Protein AF-A0A3P1XNS1-F1 (afdb_monomer)

Organism: Tannerella forsythia (NCBI:txid28112)

Radius of gyration: 32.42 Å; Cα contacts (8 Å, |Δi|>4): 72; chains: 1; bounding box: 64×62×78 Å

Solvent-accessible surface area (backbone atoms only — not comparable to full-atom values): 9455 Å² total; per-residue (Å²): 139,79,86,82,78,81,78,81,78,83,78,77,80,87,80,70,52,72,67,57,50,52,52,50,49,54,51,50,54,49,46,45,73,73,32,69,70,54,37,55,56,37,36,78,76,69,44,37,73,68,52,50,50,54,52,48,55,52,50,53,50,50,52,50,54,52,54,50,49,53,50,50,52,52,50,52,52,51,53,49,51,53,49,53,52,53,52,50,51,28,52,50,47,43,55,53,51,52,52,51,49,51,62,75,36,64,89,36,66,66,59,39,53,72,39,60,67,60,81,77,82,60,91,52,67,69,66,35,50,54,45,46,52,49,30,53,50,46,38,73,75,30,63,86,60,32,60,68,36,42,81,72,66,50,38,75,68,55,51,63,71,37,106

Foldseek 3Di:
DDDDDDDDDDDDPPDQDLVRVLVVLVVVLVCCVPPVVNVVVVVVVVCHPVNSVVSVVVSVVSVVVVVVVVVVVVVCVVVVVVVVVLLCLLLVLLVLLLVLLCVLCVVPVVVCVQLVSPDDQDPDSVVNVVSSVSNVVSLVVDVVSVVSSVVVVPHPVSNVVSD

pLDDT: mean 87.39, std 11.05, range [40.28, 96.06]

Structure (mmCIF, N/CA/C/O backbone):
data_AF-A0A3P1XNS1-F1
#
_entry.id   AF-A0A3P1XNS1-F1
#
loop_
_atom_site.group_PDB
_atom_site.id
_atom_site.type_symbol
_atom_site.label_atom_id
_atom_site.label_alt_id
_atom_site.label_comp_id
_atom_site.label_asym_id
_atom_site.label_entity_id
_atom_site.label_seq_id
_atom_site.pdbx_PDB_ins_code
_atom_site.Cartn_x
_atom_site.Cartn_y
_atom_site.Cartn_z
_atom_site.occupancy
_atom_site.B_iso_or_equiv
_atom_site.auth_seq_id
_atom_site.auth_comp_id
_atom_site.auth_asym_id
_atom_site.auth_atom_id
_atom_site.pdbx_PDB_model_num
ATOM 1 N N . MET A 1 1 ? -39.292 -50.727 13.136 1.00 40.28 1 MET A N 1
ATOM 2 C CA . MET A 1 1 ? -39.253 -49.264 12.928 1.00 40.28 1 MET A CA 1
ATOM 3 C C . MET A 1 1 ? -38.892 -48.614 14.252 1.00 40.28 1 MET A C 1
ATOM 5 O O . MET A 1 1 ? -39.748 -48.473 15.111 1.00 40.28 1 MET A O 1
ATOM 9 N N . THR A 1 2 ? -37.612 -48.332 14.463 1.00 43.69 2 THR A N 1
ATOM 10 C CA . THR A 1 2 ? -37.118 -47.543 15.601 1.00 43.69 2 THR A CA 1
ATOM 11 C C . THR A 1 2 ? -37.191 -46.060 15.234 1.00 43.69 2 THR A C 1
ATOM 13 O O . THR A 1 2 ? -36.776 -45.720 14.126 1.00 43.69 2 THR A O 1
ATOM 16 N N . PRO A 1 3 ? -37.725 -45.180 16.099 1.00 52.41 3 PRO A N 1
ATOM 17 C CA . PRO A 1 3 ? -37.805 -43.760 15.796 1.00 52.41 3 PRO A CA 1
ATOM 18 C C . PRO A 1 3 ? -36.403 -43.145 15.819 1.00 52.41 3 PRO A C 1
ATOM 20 O O . PRO A 1 3 ? -35.665 -43.256 16.798 1.00 52.41 3 PRO A O 1
ATOM 23 N N . GLU A 1 4 ? -36.037 -42.524 14.705 1.00 48.50 4 GLU A N 1
ATOM 24 C CA . GLU A 1 4 ? -34.794 -41.787 14.521 1.00 48.50 4 GLU A CA 1
ATOM 25 C C . GLU A 1 4 ? -34.858 -40.503 15.364 1.00 48.50 4 GLU A C 1
ATOM 27 O O . GLU A 1 4 ? -35.717 -39.644 15.159 1.00 48.50 4 GLU A O 1
ATOM 32 N N . ASN A 1 5 ? -34.002 -40.399 16.381 1.00 57.34 5 ASN A N 1
ATOM 33 C CA . ASN A 1 5 ? -33.951 -39.238 17.266 1.00 57.34 5 ASN A CA 1
ATOM 34 C C . ASN A 1 5 ? -33.227 -38.086 16.538 1.00 57.34 5 ASN A C 1
ATOM 36 O O . ASN A 1 5 ? -32.073 -38.274 16.140 1.00 57.34 5 ASN A O 1
ATOM 40 N N . PRO A 1 6 ? -33.848 -36.907 16.333 1.00 59.41 6 PRO A N 1
ATOM 41 C CA . PRO A 1 6 ? -33.234 -35.847 15.545 1.00 59.41 6 PRO A CA 1
ATOM 42 C C . PRO A 1 6 ? -31.993 -35.288 16.249 1.00 59.41 6 PRO A C 1
ATOM 44 O O . PRO A 1 6 ? -32.045 -34.804 17.379 1.00 59.41 6 PRO A O 1
ATOM 47 N N . THR A 1 7 ? -30.861 -35.323 15.547 1.00 63.34 7 THR A N 1
ATOM 48 C CA . THR A 1 7 ? -29.584 -34.756 16.000 1.00 63.34 7 THR A CA 1
ATOM 49 C C . THR A 1 7 ? -29.725 -33.279 16.400 1.00 63.34 7 THR A C 1
ATOM 51 O O . THR A 1 7 ? -30.360 -32.510 15.667 1.00 63.34 7 THR A O 1
ATOM 54 N N . PRO A 1 8 ? -29.110 -32.834 17.515 1.00 59.38 8 PRO A N 1
ATOM 55 C CA . PRO A 1 8 ? -29.265 -31.470 18.011 1.00 59.38 8 PRO A CA 1
ATOM 56 C C . PRO A 1 8 ? -28.709 -30.442 17.012 1.00 59.38 8 PRO A C 1
ATOM 58 O O . PRO A 1 8 ? -27.555 -30.517 16.586 1.00 59.38 8 PRO A O 1
ATOM 61 N N . LYS A 1 9 ? -29.534 -29.451 16.642 1.00 62.59 9 LYS A N 1
ATOM 62 C CA . LYS A 1 9 ? -29.143 -28.343 15.752 1.00 62.59 9 LYS A CA 1
ATOM 63 C C . LYS A 1 9 ? -27.968 -27.565 16.363 1.00 62.59 9 LYS A C 1
ATOM 65 O O . LYS A 1 9 ? -28.077 -27.063 17.482 1.00 62.59 9 LYS A O 1
ATOM 70 N N . LYS A 1 10 ? -26.865 -27.411 15.616 1.00 60.00 10 LYS A N 1
ATOM 71 C CA . LYS A 1 10 ? -25.717 -26.568 16.005 1.00 60.00 10 LYS A CA 1
ATOM 72 C C . LYS A 1 10 ? -26.197 -25.144 16.326 1.00 60.00 10 LYS A C 1
ATOM 74 O O . LYS A 1 10 ? -26.743 -24.467 15.454 1.00 60.00 10 LYS A O 1
ATOM 79 N N . ARG A 1 11 ? -25.988 -24.682 17.565 1.00 61.88 11 ARG A N 1
ATOM 80 C CA . ARG A 1 11 ? -26.263 -23.295 17.974 1.00 61.88 11 ARG A CA 1
ATOM 81 C C . ARG A 1 11 ? -25.361 -22.358 17.164 1.00 61.88 11 ARG A C 1
ATOM 83 O O . ARG A 1 11 ? -24.143 -22.520 17.177 1.00 61.88 11 ARG A O 1
ATOM 90 N N . ARG A 1 12 ? -25.947 -21.404 16.434 1.00 61.50 12 ARG A N 1
ATOM 91 C CA . ARG A 1 12 ? -25.185 -20.327 15.780 1.00 61.50 12 ARG A CA 1
ATOM 92 C C . ARG A 1 12 ? -24.447 -19.538 16.866 1.00 61.50 12 ARG A C 1
ATOM 94 O O . ARG A 1 12 ? -25.057 -19.195 17.874 1.00 61.50 12 ARG A O 1
ATOM 101 N N . SER A 1 13 ? -23.153 -19.290 16.668 1.00 61.59 13 SER A N 1
ATOM 102 C CA . SER A 1 13 ? -22.352 -18.447 17.563 1.00 61.59 13 SER A CA 1
ATOM 103 C C . SER A 1 13 ? -23.026 -17.082 17.726 1.00 61.59 13 SER A C 1
ATOM 105 O O . SER A 1 13 ? -23.399 -16.462 16.728 1.00 61.59 13 SER A O 1
ATOM 107 N N . ALA A 1 14 ? -23.201 -16.628 18.968 1.00 71.88 14 ALA A N 1
ATOM 108 C CA . ALA A 1 14 ? -23.812 -15.344 19.311 1.00 71.88 14 ALA A CA 1
ATOM 109 C C . ALA A 1 14 ? -22.817 -14.185 19.124 1.00 71.88 14 ALA A C 1
ATOM 111 O O . ALA A 1 14 ? -22.611 -13.379 20.026 1.00 71.88 14 ALA A O 1
ATOM 112 N N . TYR A 1 15 ? -22.151 -14.128 17.969 1.00 78.38 15 TYR A N 1
ATOM 113 C CA . TYR A 1 15 ? -21.244 -13.030 17.668 1.00 78.38 15 TYR A CA 1
ATOM 114 C C . TYR A 1 15 ? -22.048 -11.738 17.491 1.00 78.38 15 TYR A C 1
ATOM 116 O O . TYR A 1 15 ? -22.966 -11.662 16.670 1.00 78.38 15 TYR A O 1
ATOM 124 N N . VAL A 1 16 ? -21.701 -10.728 18.281 1.00 82.31 16 VAL A N 1
ATOM 125 C CA . VAL A 1 16 ? -22.233 -9.371 18.181 1.00 82.31 16 VAL A CA 1
ATOM 126 C C . VAL A 1 16 ? -21.138 -8.528 17.540 1.00 82.31 16 VAL A C 1
ATOM 128 O O . VAL A 1 16 ? -20.015 -8.521 18.038 1.00 82.31 16 VAL A O 1
ATOM 131 N N . SER A 1 17 ? -21.440 -7.855 16.426 1.00 89.94 17 SER A N 1
ATOM 132 C CA . SER A 1 17 ? -20.465 -6.962 15.793 1.00 89.94 17 SER A CA 1
ATOM 133 C C . SER A 1 17 ? -20.149 -5.775 16.702 1.00 89.94 17 SER A C 1
ATOM 135 O O . SER A 1 17 ? -20.967 -5.398 17.545 1.00 89.94 17 SER A O 1
ATOM 137 N N . ASN A 1 18 ? -18.985 -5.154 16.503 1.00 89.75 18 ASN A N 1
ATOM 138 C CA . ASN A 1 18 ? -18.604 -3.956 17.253 1.00 89.75 18 ASN A CA 1
ATOM 139 C C . ASN A 1 18 ? -19.655 -2.844 17.104 1.00 89.75 18 ASN A C 1
ATOM 141 O O . ASN A 1 18 ? -19.979 -2.191 18.092 1.00 89.75 18 ASN A O 1
ATOM 145 N N . GLU A 1 19 ? -20.270 -2.680 15.924 1.00 90.75 19 GLU A N 1
ATOM 146 C CA . GLU A 1 19 ? -21.339 -1.685 15.748 1.00 90.75 19 GLU A CA 1
ATOM 147 C C . GLU A 1 19 ? -22.545 -1.997 16.622 1.00 90.75 19 GLU A C 1
ATOM 149 O O . GLU A 1 19 ? -23.086 -1.110 17.280 1.00 90.75 19 GLU A O 1
ATOM 154 N N . LYS A 1 20 ? -22.955 -3.270 16.646 1.00 91.06 20 LYS A N 1
ATOM 155 C CA . LYS A 1 20 ? -24.111 -3.711 17.420 1.00 91.06 20 LYS A CA 1
ATOM 156 C C . LYS A 1 20 ? -23.847 -3.627 18.923 1.00 91.06 20 LYS A C 1
ATOM 158 O O . LYS A 1 20 ? -24.747 -3.251 19.666 1.00 91.06 20 LYS A O 1
ATOM 163 N N . ALA A 1 21 ? -22.631 -3.933 19.371 1.00 92.12 21 ALA A N 1
ATOM 164 C CA . ALA A 1 21 ? -22.238 -3.780 20.768 1.00 92.12 21 ALA A CA 1
ATOM 165 C C . ALA A 1 21 ? -22.275 -2.306 21.197 1.00 92.12 21 ALA A C 1
ATOM 167 O O . ALA A 1 21 ? -22.904 -1.980 22.199 1.00 92.12 21 ALA A O 1
ATOM 168 N N . LEU A 1 22 ? -21.687 -1.409 20.399 1.00 93.69 22 LEU A N 1
ATOM 169 C CA . LEU A 1 22 ? -21.681 0.022 20.697 1.00 93.69 22 LEU A CA 1
ATOM 170 C C . LEU A 1 22 ? -23.094 0.630 20.658 1.00 93.69 22 LEU A C 1
ATOM 172 O O . LEU A 1 22 ? -23.434 1.433 21.518 1.00 93.69 22 LEU A O 1
ATOM 176 N N . LEU A 1 23 ? -23.945 0.220 19.708 1.00 93.06 23 LEU A N 1
ATOM 177 C CA . LEU A 1 23 ? -25.354 0.636 19.669 1.00 93.06 23 LEU A CA 1
ATOM 178 C C . LEU A 1 23 ? -26.110 0.211 20.936 1.00 93.06 23 LEU A C 1
ATOM 180 O O . LEU A 1 23 ? -26.902 0.980 21.477 1.00 93.06 23 LEU A O 1
ATOM 184 N N . ASN A 1 24 ? -25.864 -1.010 21.417 1.00 93.12 24 ASN A N 1
ATOM 185 C CA . ASN A 1 24 ? -26.470 -1.483 22.657 1.00 93.12 24 ASN A CA 1
ATOM 186 C C . ASN A 1 24 ? -25.995 -0.658 23.861 1.00 93.12 24 ASN A C 1
ATOM 188 O O . ASN A 1 24 ? -26.813 -0.338 24.719 1.00 93.12 24 ASN A O 1
ATOM 192 N N . TYR A 1 25 ? -24.710 -0.291 23.927 1.00 93.00 25 TYR A N 1
ATOM 193 C CA . TYR A 1 25 ? -24.192 0.569 24.996 1.00 93.00 25 TYR A CA 1
ATOM 194 C C . TYR A 1 25 ? -24.856 1.946 24.986 1.00 93.00 25 TYR A C 1
ATOM 196 O O . TYR A 1 25 ? -25.332 2.384 26.031 1.00 93.00 25 TYR A O 1
ATOM 204 N N . ASP A 1 26 ? -24.984 2.583 23.819 1.00 91.62 26 ASP A N 1
ATOM 205 C CA . ASP A 1 26 ? -25.671 3.875 23.696 1.00 91.62 26 ASP A CA 1
ATOM 206 C C . ASP A 1 26 ? -27.116 3.793 24.203 1.00 91.62 26 ASP A C 1
ATOM 208 O O . ASP A 1 26 ? -27.570 4.665 24.946 1.00 91.62 26 ASP A O 1
ATOM 212 N N . ALA A 1 27 ? -27.833 2.721 23.850 1.00 93.56 27 ALA A N 1
ATOM 213 C CA . ALA A 1 27 ? -29.197 2.491 24.312 1.00 93.56 27 ALA A CA 1
ATOM 214 C C . ALA A 1 27 ? -29.257 2.304 25.836 1.00 93.56 27 ALA A C 1
ATOM 216 O O . ALA A 1 27 ? -30.110 2.898 26.492 1.00 93.56 27 ALA A O 1
ATOM 217 N N . ILE A 1 28 ? -28.333 1.525 26.412 1.00 92.00 28 ILE A N 1
ATOM 218 C CA . ILE A 1 28 ? -28.246 1.309 27.862 1.00 92.00 28 ILE A CA 1
ATOM 219 C C . ILE A 1 28 ? -28.009 2.640 28.581 1.00 92.00 28 ILE A C 1
ATOM 221 O O . ILE A 1 28 ? -28.801 3.004 29.447 1.00 92.00 28 ILE A O 1
ATOM 225 N N . PHE A 1 29 ? -26.983 3.406 28.201 1.00 92.69 29 PHE A N 1
ATOM 226 C CA . PHE A 1 29 ? -26.680 4.676 28.868 1.00 92.69 29 PHE A CA 1
ATOM 227 C C . PHE A 1 29 ? -27.777 5.723 28.669 1.00 92.69 29 PHE A C 1
ATOM 229 O O . PHE A 1 29 ? -28.061 6.484 29.595 1.00 92.69 29 PHE A O 1
ATOM 236 N N . THR A 1 30 ? -28.438 5.738 27.509 1.00 92.00 30 THR A N 1
ATOM 237 C CA . THR A 1 30 ? -29.605 6.600 27.271 1.00 92.00 30 THR A CA 1
ATOM 238 C C . THR A 1 30 ? -30.751 6.234 28.210 1.00 92.00 30 THR A C 1
ATOM 240 O O . THR A 1 30 ? -31.318 7.115 28.853 1.00 92.00 30 THR A O 1
ATOM 243 N N . ASN A 1 31 ? -31.071 4.946 28.341 1.00 91.56 31 ASN A N 1
ATOM 244 C CA . ASN A 1 31 ? -32.153 4.482 29.208 1.00 91.56 31 ASN A CA 1
ATOM 245 C C . ASN A 1 31 ? -31.873 4.803 30.680 1.00 91.56 31 ASN A C 1
ATOM 247 O O . ASN A 1 31 ? -32.736 5.359 31.352 1.00 91.56 31 ASN A O 1
ATOM 251 N N . VAL A 1 32 ? -30.654 4.533 31.155 1.00 90.94 32 VAL A N 1
ATOM 252 C CA . VAL A 1 32 ? -30.239 4.845 32.533 1.00 90.94 32 VAL A CA 1
ATOM 253 C C . VAL A 1 32 ? -30.292 6.350 32.809 1.00 90.94 32 VAL A C 1
ATOM 255 O O . VAL A 1 32 ? -30.730 6.759 33.876 1.00 90.94 32 VAL A O 1
ATOM 258 N N . SER A 1 33 ? -29.919 7.184 31.834 1.00 87.38 33 SER A N 1
ATOM 259 C 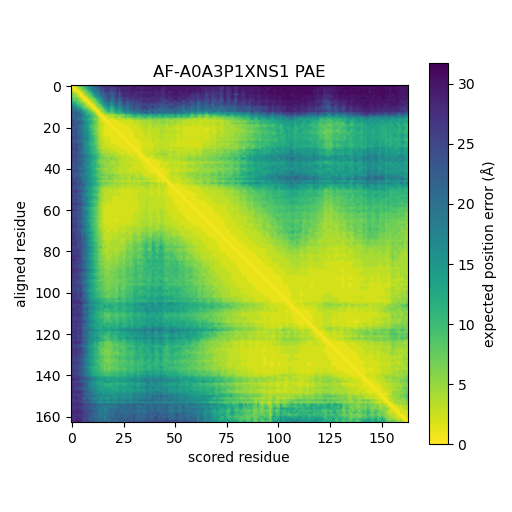CA . SER A 1 33 ? -29.899 8.647 31.998 1.00 87.38 33 SER A CA 1
ATOM 260 C C . SER A 1 33 ? -31.280 9.309 31.890 1.00 87.38 33 SER A C 1
ATOM 262 O O . SER A 1 33 ? -31.442 10.450 32.311 1.00 87.38 33 SER A O 1
ATOM 264 N N . THR A 1 34 ? -32.264 8.644 31.277 1.00 90.88 34 THR A N 1
ATOM 265 C CA . THR A 1 34 ? -33.595 9.224 31.002 1.00 90.88 34 THR A CA 1
ATOM 266 C C . THR A 1 34 ? -34.705 8.650 31.876 1.00 90.88 34 THR A C 1
ATOM 268 O O . THR A 1 34 ? -35.769 9.261 31.975 1.00 90.88 34 THR A O 1
ATOM 271 N N . GLN A 1 35 ? -34.486 7.494 32.512 1.00 92.69 35 GLN A N 1
ATOM 272 C CA . GLN A 1 35 ? -35.503 6.782 33.285 1.00 92.69 35 GLN A CA 1
ATOM 273 C C . GLN A 1 35 ? -35.055 6.610 34.745 1.00 92.69 35 GLN A C 1
ATOM 275 O O . GLN A 1 35 ? -34.317 5.671 35.050 1.00 92.69 35 GLN A O 1
ATOM 280 N N . PRO A 1 36 ? -35.561 7.447 35.673 1.00 88.38 36 PRO A N 1
ATOM 281 C CA . PRO A 1 36 ? -35.188 7.388 37.090 1.00 88.38 36 PRO A CA 1
ATOM 282 C C . PRO A 1 36 ? -35.462 6.029 37.746 1.00 88.38 36 PRO A C 1
ATOM 284 O O . PRO A 1 36 ? -34.745 5.619 38.649 1.00 88.38 36 PRO A O 1
ATOM 287 N N . VAL A 1 37 ? -36.481 5.299 37.273 1.00 92.69 37 VAL A N 1
ATOM 288 C CA . VAL A 1 37 ? -36.803 3.948 37.765 1.00 92.69 37 VAL A CA 1
ATOM 289 C C . VAL A 1 37 ? -35.654 2.972 37.495 1.00 92.69 37 VAL A C 1
ATOM 291 O O . VAL A 1 37 ? -35.284 2.214 38.381 1.00 92.69 37 VAL A O 1
ATOM 294 N N . ILE A 1 38 ? -35.054 3.021 36.299 1.00 88.62 38 ILE A N 1
ATOM 295 C CA . ILE A 1 38 ? -33.917 2.161 35.940 1.00 88.62 38 ILE A CA 1
ATOM 296 C C . ILE A 1 38 ? -32.678 2.552 36.746 1.00 88.62 38 ILE A C 1
ATOM 298 O O . ILE A 1 38 ? -31.958 1.678 37.218 1.00 88.62 38 ILE A O 1
ATOM 302 N N . GLN A 1 39 ? -32.431 3.853 36.908 1.00 88.31 39 GLN A N 1
ATOM 303 C CA . GLN A 1 39 ? -31.299 4.357 37.684 1.00 88.31 39 GLN A CA 1
ATOM 304 C C . GLN A 1 39 ? -31.366 3.898 39.148 1.00 88.31 39 GLN A C 1
ATOM 306 O O . GLN A 1 39 ? -30.377 3.394 39.674 1.00 88.31 39 GLN A O 1
ATOM 311 N N . AS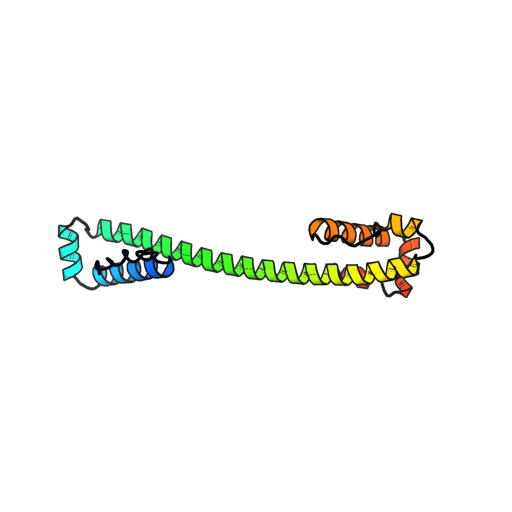N A 1 40 ? -32.540 4.012 39.777 1.00 88.94 40 ASN A N 1
ATOM 312 C CA . ASN A 1 40 ? -32.745 3.592 41.163 1.00 88.94 40 ASN A CA 1
ATOM 313 C C . ASN A 1 40 ? -32.556 2.080 41.335 1.00 88.94 40 ASN A C 1
ATOM 315 O O . ASN A 1 40 ? -31.843 1.665 42.241 1.00 88.94 40 ASN A O 1
ATOM 319 N N . GLU A 1 41 ? -33.128 1.270 40.439 1.00 91.38 41 GLU A N 1
ATOM 320 C CA . GLU A 1 41 ? -32.969 -0.187 40.474 1.00 91.38 41 GLU A CA 1
ATOM 321 C C . GLU A 1 41 ? -31.490 -0.581 40.325 1.00 91.38 41 GLU A C 1
ATOM 323 O O . GLU A 1 41 ? -30.970 -1.385 41.089 1.00 91.38 41 GLU A O 1
ATOM 328 N N . LEU A 1 42 ? -30.766 0.026 39.377 1.00 89.00 42 LEU A N 1
ATOM 329 C CA . LEU A 1 42 ? -29.341 -0.244 39.159 1.00 89.00 42 LEU A CA 1
ATOM 330 C C . LEU A 1 42 ? -28.464 0.144 40.356 1.00 89.00 42 LEU A C 1
ATOM 332 O O . LEU A 1 42 ? -27.487 -0.558 40.641 1.00 89.00 42 LEU A O 1
ATOM 336 N N . ALA A 1 43 ? -28.825 1.206 41.079 1.00 89.81 43 ALA A N 1
ATOM 337 C CA . ALA A 1 43 ? -28.135 1.601 42.300 1.00 89.81 43 ALA A CA 1
ATOM 338 C C . ALA A 1 43 ? -28.242 0.521 43.395 1.00 89.81 43 ALA A C 1
ATOM 340 O O . ALA A 1 43 ? -27.261 0.289 44.103 1.00 89.81 43 ALA A O 1
ATOM 341 N N . GLU A 1 44 ? -29.365 -0.206 43.488 1.00 91.56 44 GLU A N 1
ATOM 342 C CA . GLU A 1 44 ? -29.524 -1.333 44.428 1.00 91.56 44 GLU A CA 1
ATOM 343 C C . GLU A 1 44 ? -28.560 -2.493 44.128 1.00 91.56 44 GLU A C 1
ATOM 345 O O . GLU A 1 44 ? -28.103 -3.183 45.041 1.00 91.56 44 GLU A O 1
ATOM 350 N N . TYR A 1 45 ? -28.176 -2.666 42.860 1.00 90.38 45 TYR A N 1
ATOM 351 C CA . TYR A 1 45 ? -27.175 -3.649 42.427 1.00 90.38 45 TYR A CA 1
ATOM 352 C C . TYR A 1 45 ? -25.730 -3.118 42.468 1.00 90.38 45 TYR A C 1
ATOM 354 O O . TYR A 1 45 ? -24.810 -3.809 42.026 1.00 90.38 45 TYR A O 1
ATOM 362 N N . GLY A 1 46 ? -25.504 -1.911 42.999 1.00 87.88 46 GLY A N 1
ATOM 363 C CA . GLY A 1 46 ? -24.172 -1.313 43.142 1.00 87.88 46 GLY A CA 1
ATOM 364 C C . GLY A 1 46 ? -23.661 -0.570 41.904 1.00 87.88 46 GLY A C 1
ATOM 365 O O . GLY A 1 46 ? -22.473 -0.248 41.836 1.00 87.88 46 GLY A O 1
ATOM 366 N N . TYR A 1 47 ? -24.530 -0.281 40.932 1.00 88.31 47 TYR A N 1
ATOM 367 C CA . TYR A 1 47 ? -24.235 0.621 39.817 1.00 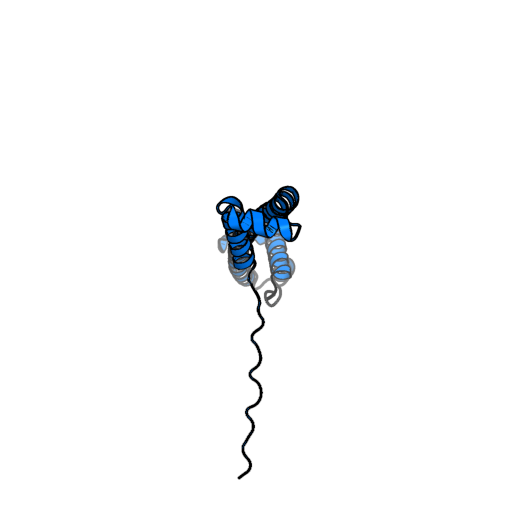88.31 47 TYR A CA 1
ATOM 368 C C . TYR A 1 47 ? -24.724 2.029 40.155 1.00 88.31 47 TYR A C 1
ATOM 370 O O . TYR A 1 47 ? -25.728 2.501 39.628 1.00 88.31 47 TYR A O 1
ATOM 378 N N . ASP A 1 48 ? -24.009 2.679 41.068 1.00 88.88 48 ASP A N 1
ATOM 379 C CA . ASP A 1 48 ? -24.232 4.083 41.396 1.00 88.88 48 ASP A CA 1
ATOM 380 C C . ASP A 1 48 ? -23.823 5.020 40.243 1.00 88.88 48 ASP A C 1
ATOM 382 O O . ASP A 1 48 ? -23.237 4.613 39.231 1.00 88.88 48 ASP A O 1
ATOM 386 N N . ASP A 1 49 ? -24.115 6.311 40.400 1.00 86.88 49 ASP A N 1
ATOM 387 C CA . ASP A 1 49 ? -23.800 7.328 39.393 1.00 86.88 49 ASP A CA 1
ATOM 388 C C . ASP A 1 49 ? -22.306 7.361 39.031 1.00 86.88 49 ASP A C 1
ATOM 390 O O . ASP A 1 49 ? -21.950 7.619 37.877 1.00 86.88 49 ASP A O 1
ATOM 394 N N . ALA A 1 50 ? -21.421 7.052 39.985 1.00 89.56 50 ALA A N 1
ATOM 395 C CA . ALA A 1 50 ? -19.982 7.000 39.750 1.00 89.56 50 ALA A CA 1
ATOM 396 C C . ALA A 1 50 ? -19.607 5.828 38.829 1.00 89.56 50 ALA A C 1
ATOM 398 O O . ALA A 1 50 ? -18.844 6.011 37.876 1.00 89.56 50 ALA A O 1
ATOM 399 N N . LYS A 1 51 ? -20.181 4.641 39.054 1.00 89.25 51 LYS A N 1
ATOM 400 C CA . LYS A 1 51 ? -19.982 3.467 38.195 1.00 89.25 51 LYS A CA 1
ATOM 401 C C . LYS A 1 51 ? -20.591 3.632 36.812 1.00 89.25 51 LYS A C 1
ATOM 403 O O . LYS A 1 51 ? -19.985 3.213 35.823 1.00 89.25 51 LYS A O 1
ATOM 408 N N . ILE A 1 52 ? -21.746 4.282 36.717 1.00 90.06 52 ILE A N 1
ATOM 409 C CA . ILE A 1 52 ? -22.369 4.612 35.431 1.00 90.06 52 ILE A CA 1
ATOM 410 C C . ILE A 1 52 ? -21.483 5.595 34.649 1.00 90.06 52 ILE A C 1
ATOM 412 O O . ILE A 1 52 ? -21.258 5.396 33.453 1.00 90.06 52 ILE A O 1
ATOM 416 N N . ALA A 1 53 ? -20.920 6.612 35.309 1.00 90.69 53 ALA A N 1
ATOM 417 C CA . ALA A 1 53 ? -20.005 7.566 34.684 1.00 90.69 53 ALA A CA 1
ATOM 418 C C . ALA A 1 53 ? -18.688 6.915 34.216 1.00 90.69 53 ALA A C 1
ATOM 420 O O . ALA A 1 53 ? -18.212 7.205 33.112 1.00 90.69 53 ALA A O 1
ATOM 421 N N . GLU A 1 54 ? -18.125 5.999 35.013 1.00 92.69 54 GLU A N 1
ATOM 422 C CA . GLU A 1 54 ? -16.957 5.188 34.639 1.00 92.69 54 GLU A CA 1
ATOM 423 C C . GLU A 1 54 ? -17.250 4.376 33.366 1.00 92.69 54 GLU A C 1
ATOM 425 O O . GLU A 1 54 ? -16.520 4.466 32.375 1.00 92.69 54 GLU A O 1
ATOM 430 N N . GLY A 1 55 ? -18.371 3.647 33.350 1.00 92.12 55 GLY A N 1
ATOM 431 C CA . GLY A 1 55 ? -18.794 2.848 32.200 1.00 92.12 55 GLY A CA 1
ATOM 432 C C . GLY A 1 55 ? -19.049 3.688 30.947 1.00 92.12 55 GLY A C 1
ATOM 433 O O . GLY A 1 55 ? -18.653 3.293 29.849 1.00 92.12 55 GLY A O 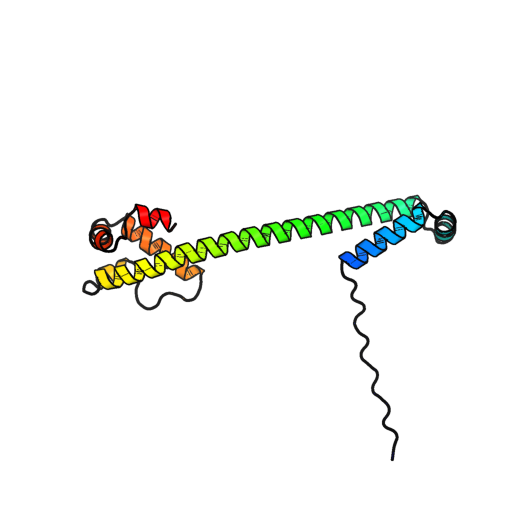1
ATOM 434 N N . LYS A 1 56 ? -19.658 4.867 31.101 1.00 92.94 56 LYS A N 1
ATOM 435 C CA . LYS A 1 56 ? -19.912 5.785 29.986 1.00 92.94 56 LYS A CA 1
ATOM 436 C C . LYS A 1 56 ? -18.609 6.293 29.375 1.00 92.94 56 LYS A C 1
ATOM 438 O O . LYS A 1 56 ? -18.462 6.277 28.159 1.00 92.94 56 LYS A O 1
ATOM 443 N N . THR A 1 57 ? -17.634 6.647 30.211 1.00 94.81 57 THR A N 1
ATOM 444 C CA . THR A 1 57 ? -16.302 7.067 29.750 1.00 94.81 57 THR A CA 1
ATOM 445 C C . THR A 1 57 ? -15.638 5.977 28.903 1.00 94.81 57 THR A C 1
ATOM 447 O O . THR A 1 57 ? -15.063 6.263 27.852 1.00 94.81 57 THR A O 1
ATOM 450 N N . LEU A 1 58 ? -15.757 4.711 29.319 1.00 95.25 58 LEU A N 1
ATOM 451 C CA . LEU A 1 58 ? -15.246 3.570 28.553 1.00 95.25 58 LEU A CA 1
ATOM 452 C C . LEU A 1 58 ? -15.998 3.370 27.229 1.00 95.25 58 LEU A C 1
ATOM 454 O O . LEU A 1 58 ? -15.368 3.101 26.205 1.00 95.25 58 LEU A O 1
ATOM 458 N N . ALA A 1 59 ? -17.324 3.516 27.228 1.00 93.31 59 ALA A N 1
ATOM 459 C CA . ALA A 1 59 ? -18.137 3.393 26.020 1.00 93.31 59 ALA A CA 1
ATOM 460 C C . ALA A 1 59 ? -17.836 4.506 25.003 1.00 93.31 59 ALA A C 1
ATOM 462 O O . ALA A 1 59 ? -17.668 4.218 23.816 1.00 93.31 59 ALA A O 1
ATOM 463 N N . ASP A 1 60 ? -17.671 5.745 25.466 1.00 93.56 60 ASP A N 1
ATOM 464 C CA . ASP A 1 60 ? -17.289 6.889 24.636 1.00 93.56 60 ASP A CA 1
ATOM 465 C C . ASP A 1 60 ? -15.885 6.694 24.037 1.00 93.56 60 ASP A C 1
ATOM 467 O O . ASP A 1 60 ? -15.667 6.920 22.841 1.00 93.56 60 ASP A O 1
ATOM 471 N N . ALA A 1 61 ? -14.934 6.191 24.831 1.00 95.31 61 ALA A N 1
ATOM 472 C CA . ALA A 1 61 ? -13.600 5.843 24.346 1.00 95.31 61 ALA A CA 1
ATOM 473 C C . ALA A 1 61 ? -13.644 4.725 23.288 1.00 95.31 61 ALA A C 1
ATOM 475 O O . ALA A 1 61 ? -12.981 4.826 22.252 1.00 95.31 61 ALA A O 1
ATOM 476 N N . ALA A 1 62 ? -14.460 3.689 23.504 1.00 94.50 62 ALA A N 1
ATOM 477 C CA . ALA A 1 62 ? -14.649 2.603 22.544 1.00 94.50 62 ALA A CA 1
ATOM 478 C C . ALA A 1 62 ? -15.293 3.099 21.238 1.00 94.50 62 ALA A C 1
ATOM 480 O O . ALA A 1 62 ? -14.847 2.731 20.149 1.00 94.50 62 ALA A O 1
ATOM 481 N N . ARG A 1 63 ? -16.293 3.985 21.329 1.00 94.38 63 ARG A N 1
ATOM 482 C CA . ARG A 1 63 ? -16.919 4.645 20.176 1.00 94.38 63 ARG A CA 1
ATOM 483 C C . ARG A 1 63 ? -15.898 5.456 19.384 1.00 94.38 63 ARG A C 1
ATOM 485 O O . ARG A 1 63 ? -15.860 5.351 18.159 1.00 94.38 63 ARG A O 1
ATOM 492 N N . LYS A 1 64 ? -15.058 6.234 20.071 1.00 95.69 64 LYS A N 1
ATOM 493 C CA . LYS A 1 64 ? -13.989 7.009 19.436 1.00 95.69 64 LYS A CA 1
ATOM 494 C C . LYS A 1 64 ? -13.005 6.097 18.700 1.00 95.69 64 LYS A C 1
ATOM 496 O O . LYS A 1 64 ? -12.767 6.315 17.518 1.00 95.69 64 LYS A O 1
ATOM 501 N N . ALA A 1 65 ? -12.494 5.060 19.364 1.00 95.62 65 ALA A N 1
ATOM 502 C CA . ALA A 1 65 ? -11.551 4.116 18.763 1.00 95.62 65 ALA A CA 1
ATOM 503 C C . ALA A 1 65 ? -12.141 3.401 17.535 1.00 95.62 65 ALA A C 1
ATOM 505 O O . ALA A 1 65 ? -11.458 3.220 16.530 1.00 95.62 65 ALA A O 1
ATOM 506 N N . TYR A 1 66 ? -13.425 3.036 17.589 1.00 95.50 66 TYR A N 1
ATOM 507 C CA . TYR A 1 66 ? -14.128 2.443 16.455 1.00 95.50 66 TYR A CA 1
ATOM 508 C C . TYR A 1 66 ? -14.214 3.400 15.258 1.00 95.50 66 TYR A C 1
ATOM 510 O O . TYR A 1 66 ? -13.900 3.020 14.130 1.00 95.50 66 TYR A O 1
ATOM 518 N N . ASN A 1 67 ? -14.594 4.655 15.502 1.00 94.38 67 ASN A N 1
ATOM 519 C CA . ASN A 1 67 ? -14.680 5.672 14.455 1.00 94.38 67 ASN A CA 1
ATOM 520 C C . ASN A 1 67 ? -13.301 6.000 13.857 1.00 94.38 67 ASN A C 1
ATOM 522 O O . ASN A 1 67 ? -13.186 6.156 12.641 1.00 94.38 67 ASN A O 1
ATOM 526 N N . ASP A 1 68 ? -12.260 6.064 14.692 1.00 96.06 68 ASP A N 1
ATOM 527 C CA . ASP A 1 68 ? -10.877 6.246 14.246 1.00 96.06 68 ASP A CA 1
ATOM 528 C C . ASP A 1 68 ? -10.438 5.084 13.343 1.00 96.06 68 ASP A C 1
ATOM 530 O O . ASP A 1 68 ? -9.937 5.323 12.247 1.00 96.06 68 ASP A O 1
ATOM 534 N N . ASN A 1 69 ? -10.731 3.837 13.728 1.00 94.94 69 ASN A N 1
ATOM 535 C CA . ASN A 1 69 ? -10.421 2.672 12.902 1.00 94.94 69 ASN A CA 1
ATOM 536 C C . ASN A 1 69 ? -11.157 2.685 11.552 1.00 94.94 69 ASN A C 1
ATOM 538 O O . ASN A 1 69 ? -10.564 2.352 10.527 1.00 94.94 69 ASN A O 1
ATOM 542 N N . LEU A 1 70 ? -12.433 3.087 11.520 1.00 94.50 70 LEU A N 1
ATOM 543 C CA . LEU A 1 70 ? -13.173 3.230 10.262 1.00 94.50 70 LEU A CA 1
ATOM 544 C C . LEU A 1 70 ? -12.518 4.252 9.328 1.00 94.50 70 LEU A C 1
ATOM 546 O O . LEU A 1 70 ? -12.382 3.990 8.131 1.00 94.50 70 LEU A O 1
ATOM 550 N N . ARG A 1 71 ? -12.099 5.397 9.874 1.00 95.75 71 ARG A N 1
ATOM 551 C CA . ARG A 1 71 ? -11.400 6.438 9.119 1.00 95.75 71 ARG A CA 1
ATOM 552 C C . ARG A 1 71 ? -10.057 5.931 8.593 1.00 95.75 71 ARG A C 1
ATOM 554 O O . ARG A 1 71 ? -9.804 6.044 7.398 1.00 95.75 71 ARG A O 1
ATOM 561 N N . GLU A 1 72 ? -9.236 5.324 9.445 1.00 94.81 72 GLU A N 1
ATOM 562 C CA . GLU A 1 72 ? -7.934 4.768 9.058 1.00 94.81 72 GLU A CA 1
ATOM 563 C C . GLU A 1 72 ? -8.075 3.693 7.975 1.00 94.81 72 GLU A C 1
ATOM 565 O O . GLU A 1 72 ? -7.351 3.712 6.984 1.00 94.81 72 GLU A O 1
ATOM 570 N N . ASN A 1 73 ? -9.056 2.795 8.095 1.00 94.31 73 ASN A N 1
ATOM 571 C CA . ASN A 1 73 ? -9.323 1.790 7.066 1.00 94.31 73 ASN A CA 1
ATOM 572 C C . ASN A 1 73 ? -9.711 2.427 5.725 1.00 94.31 73 ASN A C 1
ATOM 574 O O . ASN A 1 73 ? -9.283 1.949 4.670 1.00 94.31 73 ASN A O 1
ATOM 578 N N . ALA A 1 74 ? -10.506 3.500 5.744 1.00 93.38 74 ALA A N 1
ATOM 579 C CA . ALA A 1 74 ? -10.862 4.234 4.534 1.00 93.38 74 ALA A CA 1
ATOM 580 C C . ALA A 1 74 ? -9.631 4.907 3.902 1.00 93.38 74 ALA A C 1
ATOM 582 O O . ALA A 1 74 ? -9.429 4.793 2.691 1.00 93.38 74 ALA A O 1
ATOM 583 N N . GLU A 1 75 ? -8.778 5.539 4.714 1.00 94.31 75 GLU A N 1
ATOM 584 C CA . GLU A 1 75 ? -7.518 6.156 4.281 1.00 94.31 75 GLU A CA 1
ATOM 585 C C . GLU A 1 75 ? -6.562 5.117 3.675 1.00 94.31 75 GLU A C 1
ATOM 587 O O . GLU A 1 75 ? -6.071 5.309 2.562 1.00 94.31 75 GLU A O 1
ATOM 592 N N . VAL A 1 76 ? -6.362 3.974 4.342 1.00 94.94 76 VAL A N 1
ATOM 593 C CA . VAL A 1 76 ? -5.530 2.863 3.848 1.00 94.94 76 VAL A CA 1
ATOM 594 C C . VAL A 1 76 ? -6.077 2.312 2.536 1.00 94.94 76 VAL A C 1
ATOM 596 O O . VAL A 1 76 ? -5.313 2.084 1.599 1.00 94.94 76 VAL A O 1
ATOM 599 N N . THR A 1 77 ? -7.394 2.130 2.433 1.00 94.75 77 THR A N 1
ATOM 600 C CA . THR A 1 77 ? -8.033 1.629 1.207 1.00 94.75 77 THR A CA 1
ATOM 601 C C . THR A 1 77 ? -7.829 2.598 0.043 1.00 94.75 77 THR A C 1
ATOM 603 O O . THR A 1 77 ? -7.476 2.175 -1.060 1.00 94.75 77 THR A O 1
ATOM 606 N N . ALA A 1 78 ? -8.008 3.900 0.278 1.00 94.81 78 ALA A N 1
ATOM 607 C CA . ALA A 1 78 ? -7.793 4.927 -0.735 1.00 94.81 78 ALA A CA 1
ATOM 608 C C . ALA A 1 78 ? -6.317 5.016 -1.157 1.00 94.81 78 ALA A C 1
ATOM 610 O O . ALA A 1 78 ? -6.019 5.012 -2.353 1.00 94.81 78 ALA A O 1
ATOM 611 N N . ALA A 1 79 ? -5.392 5.033 -0.194 1.00 95.31 79 ALA A N 1
ATOM 612 C CA . ALA A 1 79 ? -3.957 5.084 -0.457 1.00 95.31 79 ALA A CA 1
ATOM 613 C C . ALA A 1 79 ? -3.486 3.846 -1.229 1.00 95.31 79 ALA A C 1
ATOM 615 O O . ALA A 1 79 ? -2.753 3.969 -2.210 1.00 95.31 79 ALA A O 1
ATOM 616 N N . ARG A 1 80 ? -3.972 2.660 -0.843 1.00 93.88 80 ARG A N 1
ATOM 617 C CA . ARG A 1 80 ? -3.661 1.405 -1.528 1.00 93.88 80 ARG A CA 1
ATOM 618 C C . ARG A 1 80 ? -4.171 1.401 -2.962 1.00 93.88 80 ARG A C 1
ATOM 620 O O . ARG A 1 80 ? -3.417 1.052 -3.862 1.00 93.88 80 ARG A O 1
ATOM 627 N N . LYS A 1 81 ? -5.411 1.839 -3.189 1.00 95.19 81 LYS A N 1
ATOM 628 C CA . LYS A 1 81 ? -5.975 1.950 -4.539 1.00 95.19 81 LYS A CA 1
ATOM 629 C C . LYS A 1 81 ? -5.152 2.894 -5.418 1.00 95.19 81 LYS A C 1
ATOM 631 O O . LYS A 1 81 ? -4.875 2.557 -6.563 1.00 95.19 81 LYS A O 1
ATOM 636 N N . ASN A 1 82 ? -4.756 4.052 -4.890 1.00 95.12 82 ASN A N 1
ATOM 637 C CA . ASN A 1 82 ? -3.932 5.008 -5.630 1.00 95.12 82 ASN A CA 1
ATOM 638 C C . ASN A 1 82 ? -2.551 4.426 -5.960 1.00 95.12 82 ASN A C 1
ATOM 640 O O . ASN A 1 82 ? -2.091 4.565 -7.091 1.00 95.12 82 ASN A O 1
ATOM 644 N N . PHE A 1 83 ? -1.920 3.741 -5.002 1.00 93.25 83 PHE A N 1
ATOM 645 C CA . PHE A 1 83 ? -0.654 3.045 -5.223 1.00 93.25 83 PHE A CA 1
ATOM 646 C C . PHE A 1 83 ? -0.782 1.972 -6.308 1.00 93.25 83 PHE A C 1
ATOM 648 O O . PHE A 1 83 ? -0.005 1.982 -7.257 1.00 93.25 83 PHE A O 1
ATOM 655 N N . ASP A 1 84 ? -1.782 1.091 -6.208 1.00 92.19 84 ASP A N 1
ATOM 656 C CA . ASP A 1 84 ? -1.989 0.005 -7.171 1.00 92.19 84 ASP A CA 1
ATOM 657 C C . ASP A 1 84 ? -2.216 0.560 -8.591 1.00 92.19 84 ASP A C 1
ATOM 659 O O . ASP A 1 84 ? -1.656 0.038 -9.552 1.00 92.19 84 ASP A O 1
ATOM 663 N N . GLN A 1 85 ? -2.965 1.663 -8.728 1.00 92.56 85 GLN A N 1
ATOM 664 C CA . GLN A 1 85 ? -3.189 2.328 -10.016 1.00 92.56 85 GLN A CA 1
ATOM 665 C C . GLN A 1 85 ? -1.906 2.912 -10.619 1.00 92.56 85 GLN A C 1
ATOM 667 O O . GLN A 1 85 ? -1.642 2.704 -11.802 1.00 92.56 85 GLN A O 1
ATOM 672 N N . GLN A 1 86 ? -1.109 3.635 -9.829 1.00 92.00 86 GLN A N 1
ATOM 673 C CA . GLN A 1 86 ? 0.153 4.214 -10.308 1.00 92.00 86 GLN A CA 1
ATOM 674 C C . GLN A 1 86 ? 1.166 3.118 -10.656 1.00 92.00 86 GLN A C 1
ATOM 676 O O . GLN A 1 86 ? 1.792 3.158 -11.713 1.00 92.00 86 GLN A O 1
ATOM 681 N N . ALA A 1 87 ? 1.262 2.091 -9.811 1.00 91.31 87 ALA A N 1
ATOM 682 C CA . ALA A 1 87 ? 2.109 0.931 -10.035 1.00 91.31 87 ALA A CA 1
ATOM 683 C C . ALA A 1 87 ? 1.734 0.188 -11.328 1.00 91.31 87 ALA A C 1
ATOM 685 O O . ALA A 1 87 ? 2.610 -0.172 -12.116 1.00 91.31 87 ALA A O 1
ATOM 686 N N . GLU A 1 88 ? 0.439 -0.019 -11.578 1.00 91.25 88 GLU A N 1
ATOM 687 C CA . GLU A 1 88 ? -0.046 -0.649 -12.807 1.00 91.25 88 GLU A CA 1
ATOM 688 C C . GLU A 1 88 ? 0.271 0.201 -14.043 1.00 91.25 88 GLU A C 1
ATOM 690 O O . GLU A 1 88 ? 0.751 -0.336 -15.042 1.00 91.25 88 GLU A O 1
ATOM 695 N N . GLN A 1 89 ? 0.071 1.521 -13.974 1.00 91.12 89 GLN A N 1
ATOM 696 C CA . GLN A 1 89 ? 0.388 2.445 -15.068 1.00 91.12 89 GLN A CA 1
ATOM 697 C C . GLN A 1 89 ? 1.885 2.446 -15.405 1.00 91.12 89 GLN A C 1
ATOM 699 O O . GLN A 1 89 ? 2.248 2.259 -16.571 1.00 91.12 89 GLN A O 1
ATOM 704 N N . PHE A 1 90 ? 2.749 2.570 -14.394 1.00 91.81 90 PHE A N 1
ATOM 705 C CA . PHE A 1 90 ? 4.203 2.523 -14.559 1.00 91.81 90 PHE A CA 1
ATOM 706 C C . PHE A 1 90 ? 4.653 1.195 -15.183 1.00 91.81 90 PHE A C 1
ATOM 708 O O . PHE A 1 90 ? 5.382 1.173 -16.181 1.00 91.81 90 PHE A O 1
ATOM 715 N N . LEU A 1 91 ? 4.173 0.065 -14.651 1.00 91.62 91 LEU A N 1
ATOM 716 C CA . LEU A 1 91 ? 4.545 -1.260 -15.149 1.00 91.62 91 LEU A CA 1
ATOM 717 C C . LEU A 1 91 ? 3.967 -1.558 -16.539 1.00 91.62 91 LEU A C 1
ATOM 719 O O . LEU A 1 91 ? 4.595 -2.276 -17.322 1.00 91.62 91 LEU A O 1
ATOM 723 N N . ALA A 1 92 ? 2.804 -1.003 -16.885 1.00 91.38 92 ALA A N 1
ATOM 724 C CA . ALA A 1 92 ? 2.238 -1.101 -18.227 1.00 91.38 92 ALA A CA 1
ATOM 725 C C . ALA A 1 92 ? 3.081 -0.324 -19.252 1.00 91.38 92 ALA A C 1
ATOM 727 O O . ALA A 1 92 ? 3.400 -0.865 -20.318 1.00 91.38 92 ALA A O 1
ATOM 728 N N . ALA A 1 93 ? 3.498 0.901 -18.914 1.00 91.62 93 ALA A N 1
ATOM 729 C CA . ALA A 1 93 ? 4.409 1.693 -19.738 1.00 91.62 93 ALA A CA 1
ATOM 730 C C . ALA A 1 93 ? 5.755 0.974 -19.913 1.00 91.62 93 ALA A C 1
ATOM 732 O O . ALA A 1 93 ? 6.219 0.776 -21.039 1.00 91.62 93 ALA A O 1
ATOM 733 N N . TYR A 1 94 ? 6.327 0.467 -18.817 1.00 93.06 94 TYR A N 1
ATOM 734 C CA . TYR A 1 94 ? 7.530 -0.360 -18.852 1.00 93.06 94 TYR A CA 1
ATOM 735 C C . TYR A 1 94 ? 7.372 -1.584 -19.762 1.00 93.06 94 TYR A C 1
ATOM 737 O O . TYR A 1 94 ? 8.230 -1.834 -20.606 1.00 93.06 94 TYR A O 1
ATOM 745 N N . ALA A 1 95 ? 6.265 -2.325 -19.673 1.00 91.94 95 ALA A N 1
ATOM 746 C CA . ALA A 1 95 ? 6.041 -3.496 -20.516 1.00 91.94 95 ALA A CA 1
ATOM 747 C C . ALA A 1 95 ? 6.001 -3.145 -22.016 1.00 91.94 95 ALA A C 1
ATOM 749 O O . ALA A 1 95 ? 6.503 -3.913 -22.847 1.00 91.94 95 ALA A O 1
ATOM 750 N N . ALA A 1 96 ? 5.430 -1.991 -22.378 1.00 92.06 96 ALA A N 1
ATOM 751 C CA . ALA A 1 96 ? 5.442 -1.487 -23.749 1.00 92.06 96 ALA A CA 1
ATOM 752 C C . ALA A 1 96 ? 6.862 -1.098 -24.192 1.00 92.06 96 ALA A C 1
ATOM 754 O O . ALA A 1 96 ? 7.331 -1.556 -25.240 1.00 92.06 96 ALA A O 1
ATOM 755 N N . HIS A 1 97 ? 7.580 -0.336 -23.365 1.00 93.06 97 HIS A N 1
ATOM 756 C CA . HIS A 1 97 ? 8.950 0.098 -23.643 1.00 93.06 97 HIS A CA 1
ATOM 757 C C . HIS A 1 97 ? 9.921 -1.081 -23.749 1.00 93.06 97 HIS A C 1
ATOM 759 O O . HIS A 1 97 ? 10.720 -1.149 -24.682 1.00 93.06 97 HIS A O 1
ATOM 765 N N . ARG A 1 98 ? 9.795 -2.078 -22.870 1.00 93.19 98 ARG A N 1
ATOM 766 C CA . ARG A 1 98 ? 10.566 -3.325 -22.895 1.00 93.19 98 ARG A CA 1
ATOM 767 C C . ARG A 1 98 ? 10.388 -4.078 -24.210 1.00 93.19 98 ARG A C 1
ATOM 769 O O . ARG A 1 98 ? 11.366 -4.556 -24.786 1.00 93.19 98 ARG A O 1
ATOM 776 N N . LYS A 1 99 ? 9.151 -4.193 -24.710 1.00 92.75 99 LYS A N 1
ATOM 777 C CA . LYS A 1 99 ? 8.868 -4.839 -26.005 1.00 92.75 99 LYS A CA 1
ATOM 778 C C . LYS A 1 99 ? 9.520 -4.076 -27.157 1.00 92.75 99 LYS A C 1
ATOM 780 O O . LYS A 1 99 ? 10.180 -4.697 -27.988 1.00 92.75 99 LYS A O 1
ATOM 785 N N . ALA A 1 100 ? 9.384 -2.754 -27.181 1.00 92.50 100 ALA A N 1
ATOM 786 C CA . ALA A 1 100 ? 10.013 -1.911 -28.193 1.00 92.50 100 ALA A CA 1
ATOM 787 C C . ALA A 1 100 ? 11.548 -2.004 -28.150 1.00 92.50 100 ALA A C 1
ATOM 789 O O . ALA A 1 100 ? 12.174 -2.203 -29.189 1.00 92.50 100 ALA A O 1
ATOM 790 N N . ALA A 1 101 ? 12.155 -1.986 -26.961 1.00 92.25 101 ALA A N 1
ATOM 791 C CA . ALA A 1 101 ? 13.598 -2.140 -26.793 1.00 92.25 101 ALA A CA 1
ATOM 792 C C . ALA A 1 101 ? 14.107 -3.502 -27.291 1.00 92.25 101 ALA A C 1
ATOM 794 O O . ALA A 1 101 ? 15.120 -3.566 -27.986 1.00 92.25 101 ALA A O 1
ATOM 795 N N . LYS A 1 102 ? 13.373 -4.593 -27.029 1.00 92.94 102 LYS A N 1
ATOM 796 C CA . LYS A 1 102 ? 13.702 -5.920 -27.583 1.00 92.94 102 LYS A CA 1
ATOM 797 C C . LYS A 1 102 ? 13.661 -5.962 -29.106 1.00 92.94 102 LYS A C 1
ATOM 799 O O . LYS A 1 102 ? 14.455 -6.675 -29.712 1.00 92.94 102 LYS A O 1
ATOM 804 N N . VAL A 1 103 ? 12.737 -5.229 -29.723 1.00 92.75 103 VAL A N 1
ATOM 805 C CA . VAL A 1 103 ? 12.651 -5.124 -31.185 1.00 92.75 103 VAL A CA 1
ATOM 806 C C . VAL A 1 103 ? 13.805 -4.280 -31.726 1.00 92.75 103 VAL A C 1
ATOM 808 O O . VAL A 1 103 ? 14.486 -4.721 -32.651 1.00 92.75 103 VAL A O 1
ATOM 811 N N . CYS A 1 104 ? 14.062 -3.122 -31.111 1.00 92.62 104 CYS A N 1
ATOM 812 C CA . CYS A 1 104 ? 15.147 -2.208 -31.466 1.00 92.62 104 CYS A CA 1
ATOM 813 C C . CYS A 1 104 ? 16.513 -2.910 -31.443 1.00 92.62 104 CYS A C 1
ATOM 815 O O . CYS A 1 104 ? 17.271 -2.843 -32.407 1.00 92.62 104 CYS A O 1
ATOM 817 N N . PHE A 1 105 ? 16.791 -3.667 -30.380 1.00 93.62 105 PHE A N 1
ATOM 818 C CA . PHE A 1 105 ? 18.071 -4.344 -30.169 1.00 93.62 105 PHE A CA 1
ATOM 819 C C . PHE A 1 105 ? 18.030 -5.841 -30.484 1.00 93.62 105 PHE A C 1
ATOM 821 O O . PHE A 1 105 ? 18.867 -6.601 -30.010 1.00 93.62 105 PHE A O 1
ATOM 828 N N . ARG A 1 106 ? 17.099 -6.304 -31.334 1.00 91.44 106 ARG A N 1
ATOM 829 C CA . ARG A 1 106 ? 16.963 -7.740 -31.664 1.00 91.44 106 ARG A CA 1
ATOM 830 C C . ARG A 1 106 ? 18.254 -8.367 -32.207 1.00 91.44 106 ARG A C 1
ATOM 832 O O . ARG A 1 106 ? 18.461 -9.568 -32.064 1.00 91.44 106 ARG A O 1
ATOM 839 N N . ARG A 1 107 ? 19.091 -7.565 -32.869 1.00 93.00 107 ARG A N 1
ATOM 840 C CA . ARG A 1 107 ? 20.385 -7.979 -33.439 1.00 93.00 107 ARG A CA 1
ATOM 841 C C . ARG A 1 107 ? 21.575 -7.723 -32.509 1.00 93.00 107 ARG A C 1
ATOM 843 O O . ARG A 1 107 ? 22.682 -8.105 -32.860 1.00 93.00 107 ARG A O 1
ATOM 850 N N . ASP A 1 108 ? 21.342 -7.116 -31.349 1.00 93.38 10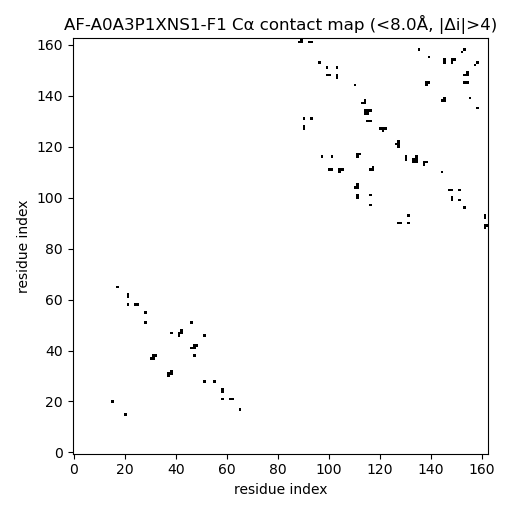8 ASP A N 1
ATOM 851 C CA . ASP A 1 108 ? 22.361 -6.793 -30.355 1.00 93.38 108 ASP A CA 1
ATOM 852 C C . ASP A 1 108 ? 21.991 -7.407 -28.989 1.00 93.38 108 ASP A C 1
ATOM 854 O O . ASP A 1 108 ? 21.403 -6.754 -28.117 1.00 93.38 108 ASP A O 1
ATOM 858 N N . PRO A 1 109 ? 22.304 -8.699 -28.781 1.00 91.88 109 PRO A N 1
ATOM 859 C CA . PRO A 1 109 ? 22.002 -9.374 -27.524 1.00 91.88 109 PRO A CA 1
ATOM 860 C C . PRO A 1 109 ? 22.804 -8.811 -26.339 1.00 91.88 109 PRO A C 1
ATOM 862 O O . PRO A 1 109 ? 22.384 -8.992 -25.194 1.00 91.88 109 PRO A O 1
ATOM 865 N N . ALA A 1 110 ? 23.929 -8.128 -26.584 1.00 93.25 110 ALA A N 1
ATOM 866 C CA . ALA A 1 110 ? 24.720 -7.509 -25.527 1.00 93.25 110 ALA A CA 1
ATOM 867 C C . ALA A 1 110 ? 23.961 -6.328 -24.911 1.00 93.25 110 ALA A C 1
ATOM 869 O O . ALA A 1 110 ? 23.862 -6.253 -23.686 1.00 93.25 110 ALA A O 1
ATOM 870 N N . VAL A 1 111 ? 23.327 -5.488 -25.738 1.00 92.88 111 VAL A N 1
ATOM 871 C CA . VAL A 1 111 ? 22.478 -4.382 -25.261 1.00 92.88 111 VAL A CA 1
ATOM 872 C C . VAL A 1 111 ? 21.236 -4.895 -24.528 1.00 92.88 111 VAL A C 1
ATOM 874 O O . VAL A 1 111 ? 20.882 -4.363 -23.480 1.00 92.88 111 VAL A O 1
ATOM 877 N N . ILE A 1 112 ? 20.604 -5.977 -24.999 1.00 93.31 112 ILE A N 1
ATOM 878 C CA . ILE A 1 112 ? 19.468 -6.609 -24.293 1.00 93.31 112 ILE A CA 1
ATOM 879 C C . ILE A 1 112 ? 19.886 -7.099 -22.900 1.00 93.31 112 ILE A C 1
ATOM 881 O O . ILE A 1 112 ? 19.141 -6.920 -21.934 1.00 93.31 112 ILE A O 1
ATOM 885 N N . LYS A 1 113 ? 21.074 -7.709 -22.785 1.00 93.56 113 LYS A N 1
ATOM 886 C CA . LYS A 1 113 ? 21.626 -8.150 -21.500 1.00 93.56 113 LYS A CA 1
ATOM 887 C C . LYS A 1 113 ? 21.978 -6.968 -20.602 1.00 93.56 113 LYS A C 1
ATOM 889 O O . LYS A 1 113 ? 21.681 -7.018 -19.414 1.00 93.56 113 LYS A O 1
ATOM 894 N N . GLN A 1 114 ? 22.565 -5.915 -21.169 1.00 92.88 114 GLN A N 1
ATOM 895 C CA . GLN A 1 114 ? 22.881 -4.687 -20.447 1.00 92.88 114 GLN A CA 1
ATOM 896 C C . GLN A 1 114 ? 21.613 -4.043 -19.885 1.00 92.88 114 GLN A C 1
ATOM 898 O O . GLN A 1 114 ? 21.597 -3.697 -18.718 1.00 92.88 114 GLN A O 1
ATOM 903 N N . LEU A 1 115 ? 20.532 -3.966 -20.662 1.00 91.75 115 LEU A N 1
ATOM 904 C CA . LEU A 1 115 ? 19.234 -3.431 -20.237 1.00 91.75 115 LEU A CA 1
ATOM 905 C C . LEU A 1 115 ? 18.512 -4.275 -19.169 1.00 91.75 115 LEU A C 1
ATOM 907 O O . LEU A 1 115 ? 17.467 -3.853 -18.685 1.00 91.75 115 LEU A O 1
ATOM 911 N N . GLY A 1 116 ? 19.011 -5.468 -18.831 1.00 91.06 116 GLY A N 1
ATOM 912 C CA . GLY A 1 116 ? 18.393 -6.353 -17.838 1.00 91.06 116 GLY A CA 1
ATOM 913 C C . GLY A 1 116 ? 17.124 -7.067 -18.316 1.00 91.06 116 GLY A C 1
ATOM 914 O O . GLY A 1 116 ? 16.527 -7.815 -17.557 1.00 91.06 116 GLY A O 1
ATOM 915 N N . ILE A 1 117 ? 16.734 -6.915 -19.585 1.00 93.06 117 ILE A N 1
ATOM 916 C CA . ILE A 1 117 ? 15.448 -7.401 -20.120 1.00 93.06 117 ILE A CA 1
ATOM 917 C C . ILE A 1 117 ? 15.532 -8.812 -20.724 1.00 93.06 117 ILE A C 1
ATOM 919 O O . ILE A 1 117 ? 14.839 -9.151 -21.693 1.00 93.06 117 ILE A O 1
ATOM 923 N N . VAL A 1 118 ? 16.410 -9.658 -20.186 1.00 90.62 118 VAL A N 1
ATOM 924 C CA . VAL A 1 118 ? 16.638 -11.019 -20.691 1.00 90.62 118 VAL A CA 1
ATOM 925 C C . VAL A 1 118 ? 15.465 -11.922 -20.312 1.00 90.62 118 VAL A C 1
ATOM 927 O O . VAL A 1 118 ? 14.981 -11.908 -19.190 1.00 90.62 118 VAL A O 1
ATOM 930 N N . GLY A 1 119 ? 14.997 -12.743 -21.254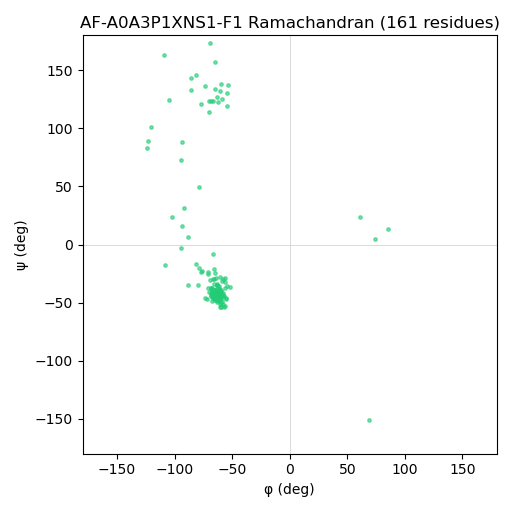 1.00 88.50 119 GLY A N 1
ATOM 931 C CA . GLY A 1 119 ? 13.951 -13.728 -20.969 1.00 88.50 119 GLY A CA 1
ATOM 932 C C . GLY A 1 119 ? 12.575 -13.118 -20.672 1.00 88.50 119 GLY A C 1
ATOM 933 O O . GLY A 1 119 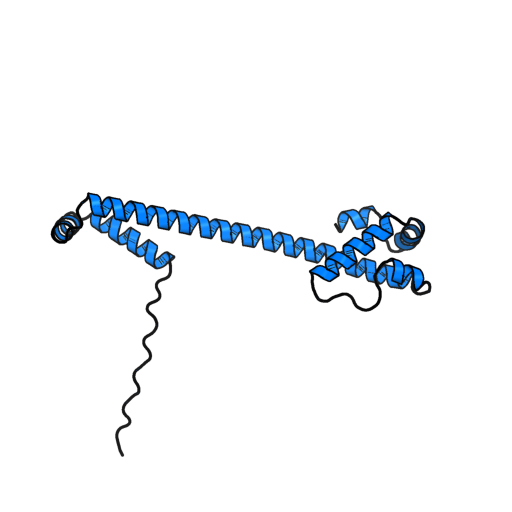? 12.193 -12.075 -21.226 1.00 88.50 119 GLY A O 1
ATOM 934 N N . ARG A 1 120 ? 11.787 -13.825 -19.857 1.00 89.06 120 ARG A N 1
ATOM 935 C CA . ARG A 1 120 ? 10.404 -13.466 -19.513 1.00 89.06 120 ARG A CA 1
ATOM 936 C C . ARG A 1 120 ? 10.379 -12.404 -18.408 1.00 89.06 120 ARG A C 1
ATOM 938 O O . ARG A 1 120 ? 11.251 -12.397 -17.558 1.00 89.06 120 ARG A O 1
ATOM 945 N N . ASP A 1 121 ? 9.387 -11.519 -18.477 1.00 88.31 121 ASP A N 1
ATOM 946 C CA . ASP A 1 121 ? 9.093 -10.525 -17.433 1.00 88.31 121 ASP A CA 1
ATOM 947 C C . ASP A 1 121 ? 8.643 -11.244 -16.137 1.00 88.31 121 ASP A C 1
ATOM 949 O O . ASP A 1 121 ? 7.834 -12.176 -16.248 1.00 88.31 121 ASP A O 1
ATOM 953 N N . PRO A 1 122 ? 9.151 -10.887 -14.944 1.00 90.69 122 PRO A N 1
ATOM 954 C CA . PRO A 1 122 ? 8.732 -11.495 -13.686 1.00 90.69 122 PRO A CA 1
ATOM 955 C C . PRO A 1 122 ? 7.234 -11.303 -13.419 1.00 90.69 122 PRO A C 1
ATOM 957 O O . PRO A 1 122 ? 6.696 -10.212 -13.596 1.00 90.69 122 PRO A O 1
ATOM 960 N N . ASP A 1 123 ? 6.562 -12.352 -12.936 1.00 88.81 123 ASP A N 1
ATOM 961 C CA . ASP A 1 123 ? 5.136 -12.262 -12.585 1.00 88.81 123 ASP A CA 1
ATOM 962 C C . ASP A 1 123 ? 4.925 -11.534 -11.232 1.00 88.81 123 ASP A C 1
ATOM 964 O O . ASP A 1 123 ? 3.861 -10.970 -10.980 1.00 88.81 123 ASP A O 1
ATOM 968 N N . ALA A 1 124 ? 5.936 -11.523 -10.352 1.00 93.06 124 ALA A N 1
ATOM 969 C CA . ALA A 1 124 ? 5.874 -10.878 -9.038 1.00 93.06 124 ALA A CA 1
ATOM 970 C C . ALA A 1 124 ? 6.226 -9.381 -9.101 1.00 93.06 124 ALA A C 1
ATOM 972 O O . ALA A 1 124 ? 7.145 -8.981 -9.810 1.00 93.06 124 ALA A O 1
ATOM 973 N N . PHE A 1 125 ? 5.542 -8.561 -8.295 1.00 89.62 125 PHE A N 1
ATOM 974 C CA . PHE A 1 125 ? 5.676 -7.098 -8.316 1.00 89.62 125 PHE A CA 1
ATOM 975 C C . PHE A 1 125 ? 7.100 -6.597 -8.026 1.00 89.62 125 PHE A C 1
ATOM 977 O O . PHE A 1 125 ? 7.651 -5.852 -8.828 1.00 89.62 125 PHE A O 1
ATOM 984 N N . ALA A 1 126 ? 7.706 -7.022 -6.912 1.00 91.88 126 ALA A N 1
ATOM 985 C CA . ALA A 1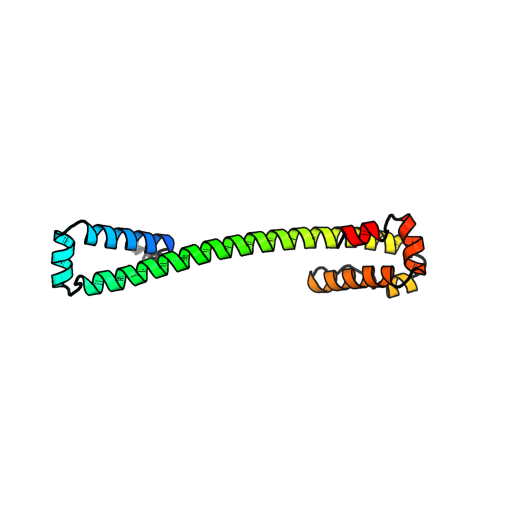 126 ? 9.018 -6.533 -6.481 1.00 91.88 126 ALA A CA 1
ATOM 986 C C . ALA A 1 126 ? 10.139 -6.735 -7.527 1.00 91.88 126 ALA A C 1
ATOM 988 O O . ALA A 1 126 ? 10.755 -5.743 -7.912 1.00 91.88 126 ALA A O 1
ATOM 989 N N . PRO A 1 127 ? 10.384 -7.952 -8.059 1.00 92.19 127 PRO A N 1
ATOM 990 C CA . PRO A 1 127 ? 11.423 -8.135 -9.077 1.00 92.19 127 PRO A CA 1
ATOM 991 C C . PRO A 1 127 ? 11.094 -7.415 -10.390 1.00 92.19 127 PRO A C 1
ATOM 993 O O . PRO A 1 127 ? 11.995 -6.984 -11.101 1.00 92.19 127 PRO A O 1
ATOM 996 N N . ARG A 1 128 ? 9.806 -7.256 -10.714 1.00 92.88 128 ARG A N 1
ATOM 997 C CA . ARG A 1 128 ? 9.373 -6.535 -11.912 1.00 92.88 128 ARG A CA 1
ATOM 998 C C . ARG A 1 128 ? 9.631 -5.031 -11.807 1.00 92.88 128 ARG A C 1
ATOM 1000 O O . ARG A 1 128 ? 10.066 -4.419 -12.778 1.00 92.88 128 ARG A O 1
ATOM 1007 N N . LEU A 1 129 ? 9.388 -4.449 -10.633 1.00 92.00 129 LEU A N 1
ATOM 1008 C CA . LEU A 1 129 ? 9.715 -3.056 -10.331 1.00 92.00 129 LEU A CA 1
ATOM 1009 C C . LEU A 1 129 ? 11.229 -2.825 -10.419 1.00 92.00 129 LEU A C 1
ATOM 1011 O O . LEU A 1 129 ? 11.665 -1.890 -11.082 1.00 92.00 129 LEU A O 1
ATOM 1015 N N . GLU A 1 130 ? 12.026 -3.724 -9.841 1.00 92.12 130 GLU A N 1
ATOM 1016 C CA . GLU A 1 130 ? 13.487 -3.644 -9.898 1.00 92.12 130 GLU A CA 1
ATOM 1017 C C . GLU A 1 130 ? 14.027 -3.755 -11.341 1.00 92.12 130 GLU A C 1
ATOM 1019 O O . GLU A 1 130 ? 14.926 -3.004 -11.729 1.00 92.12 130 GLU A O 1
ATOM 1024 N N . GLU A 1 131 ? 13.470 -4.643 -12.180 1.00 93.75 131 GLU A N 1
ATOM 1025 C CA . GLU A 1 131 ? 13.829 -4.722 -13.610 1.00 93.75 131 GLU A CA 1
ATOM 1026 C C . GLU A 1 131 ? 13.470 -3.419 -14.345 1.00 93.75 131 GLU A C 1
ATOM 1028 O O . GLU A 1 131 ? 14.260 -2.932 -15.158 1.00 93.75 131 GLU A O 1
ATOM 1033 N N . ALA A 1 132 ? 12.313 -2.823 -14.038 1.00 92.94 132 ALA A N 1
ATOM 1034 C CA . ALA A 1 132 ? 11.858 -1.573 -14.641 1.00 92.94 132 ALA A CA 1
ATOM 1035 C C . ALA A 1 132 ? 12.731 -0.369 -14.257 1.00 92.94 132 ALA A C 1
ATOM 1037 O O . ALA A 1 132 ? 13.144 0.400 -15.129 1.00 92.94 132 ALA A O 1
ATOM 1038 N N . GLU A 1 133 ? 13.070 -0.222 -12.977 1.00 92.12 133 GLU A N 1
ATOM 1039 C CA . GLU A 1 133 ? 13.976 0.828 -12.503 1.00 92.12 133 GLU A CA 1
ATOM 1040 C C . GLU A 1 133 ? 15.366 0.691 -13.129 1.00 92.12 133 GLU A C 1
ATOM 1042 O O . GLU A 1 133 ? 15.928 1.666 -13.638 1.00 92.12 133 GLU A O 1
ATOM 1047 N N . ASN A 1 134 ? 15.908 -0.530 -13.164 1.00 92.56 134 ASN A N 1
ATOM 1048 C CA . ASN A 1 134 ? 17.192 -0.804 -13.802 1.00 92.56 134 ASN A CA 1
ATOM 1049 C C . ASN A 1 134 ? 17.173 -0.477 -15.297 1.00 92.56 134 ASN A C 1
ATOM 1051 O O . ASN A 1 134 ? 18.105 0.161 -15.791 1.00 92.56 134 ASN A O 1
ATOM 1055 N N . PHE A 1 135 ? 16.109 -0.855 -16.004 1.00 93.69 135 PHE A N 1
ATOM 1056 C CA . PHE A 1 135 ? 15.930 -0.558 -17.421 1.00 93.69 135 PHE A CA 1
ATOM 1057 C C . PHE A 1 135 ? 16.000 0.948 -17.704 1.00 93.69 135 PHE A C 1
ATOM 1059 O O . PHE A 1 135 ? 16.815 1.383 -18.522 1.00 93.69 135 PHE A O 1
ATOM 1066 N N . TYR A 1 136 ? 15.210 1.761 -16.997 1.00 92.69 136 TYR A N 1
ATOM 1067 C CA . TYR A 1 136 ? 15.208 3.212 -17.207 1.00 92.69 136 TYR A CA 1
ATOM 1068 C C . TYR A 1 136 ? 16.508 3.877 -16.754 1.00 92.69 136 TYR A C 1
ATOM 1070 O O . TYR A 1 136 ? 17.016 4.759 -17.449 1.00 92.69 136 TYR A O 1
ATOM 1078 N N . ARG A 1 137 ? 17.104 3.414 -15.649 1.00 91.81 137 ARG A N 1
ATOM 1079 C CA . ARG A 1 137 ? 18.413 3.887 -15.180 1.00 91.81 137 ARG A CA 1
ATOM 1080 C C . ARG A 1 137 ? 19.493 3.700 -16.245 1.00 91.81 137 ARG A C 1
ATOM 1082 O O . ARG A 1 137 ? 20.279 4.609 -16.494 1.00 91.81 137 ARG A O 1
ATOM 1089 N N . ILE A 1 138 ? 19.531 2.541 -16.897 1.00 91.94 138 ILE A N 1
ATOM 1090 C CA . ILE A 1 138 ? 20.553 2.230 -17.906 1.00 91.94 138 ILE A CA 1
ATOM 1091 C C . ILE A 1 138 ? 20.346 3.046 -19.181 1.00 91.94 138 ILE A C 1
ATOM 1093 O O . ILE A 1 138 ? 21.331 3.519 -19.753 1.00 91.94 138 ILE A O 1
ATOM 1097 N N . ILE A 1 139 ? 19.092 3.269 -19.590 1.00 91.00 139 ILE A N 1
ATOM 1098 C CA . ILE A 1 139 ? 18.761 4.163 -20.710 1.00 91.00 139 ILE A CA 1
ATOM 1099 C C . ILE A 1 139 ? 19.236 5.588 -20.415 1.00 91.00 139 ILE A C 1
ATOM 1101 O O . ILE A 1 139 ? 19.900 6.189 -21.256 1.00 91.00 139 ILE A O 1
ATOM 1105 N N . ALA A 1 140 ? 18.957 6.106 -19.216 1.00 89.12 140 ALA A N 1
ATOM 1106 C CA . ALA A 1 140 ? 19.356 7.455 -18.822 1.00 89.12 140 ALA A CA 1
ATOM 1107 C C . ALA A 1 140 ? 20.885 7.634 -18.774 1.00 89.12 140 ALA A C 1
ATOM 1109 O O . ALA A 1 140 ? 21.400 8.675 -19.172 1.00 89.12 140 ALA A O 1
ATOM 1110 N N . LEU A 1 141 ? 21.620 6.613 -18.320 1.00 90.00 141 LEU A N 1
ATOM 1111 C CA . LEU A 1 141 ? 23.082 6.656 -18.200 1.00 90.00 141 LEU A CA 1
ATOM 1112 C C . LEU A 1 141 ? 23.824 6.379 -19.515 1.00 90.00 141 LEU A C 1
ATOM 1114 O O . LEU A 1 141 ? 25.013 6.680 -19.610 1.00 90.00 141 LEU A O 1
ATOM 1118 N N . THR A 1 142 ? 23.158 5.801 -20.520 1.00 91.75 142 THR A N 1
ATOM 1119 C CA . THR A 1 142 ? 23.813 5.331 -21.750 1.00 91.75 142 THR A CA 1
ATOM 1120 C C . THR A 1 142 ? 23.193 5.976 -22.994 1.00 91.75 142 THR A C 1
ATOM 1122 O O . THR A 1 142 ? 22.312 5.384 -23.624 1.00 91.75 142 THR A O 1
ATOM 1125 N N . PRO A 1 143 ? 23.690 7.150 -23.434 1.00 87.69 143 PRO A N 1
ATOM 1126 C CA . PRO A 1 143 ? 23.164 7.846 -24.611 1.00 87.69 143 PRO A CA 1
ATOM 1127 C C . PRO A 1 143 ? 23.141 6.985 -25.882 1.00 87.69 143 PRO A C 1
ATOM 1129 O O . PRO A 1 143 ? 22.187 7.047 -26.652 1.00 87.69 143 PRO A O 1
ATOM 1132 N N . ALA A 1 144 ? 24.140 6.112 -26.061 1.00 88.50 144 ALA A N 1
ATOM 1133 C CA . ALA A 1 144 ? 24.210 5.183 -27.192 1.00 88.50 144 ALA A CA 1
ATOM 1134 C C . ALA A 1 144 ? 23.017 4.205 -27.263 1.00 88.50 144 ALA A C 1
ATOM 1136 O O . ALA A 1 144 ? 22.649 3.773 -28.353 1.00 88.50 144 ALA A O 1
ATOM 1137 N N . ILE A 1 145 ? 22.398 3.878 -26.121 1.00 88.19 145 ILE A N 1
ATOM 1138 C CA . ILE A 1 145 ? 21.184 3.051 -26.037 1.00 88.19 145 ILE A CA 1
ATOM 1139 C C . ILE A 1 145 ? 19.926 3.924 -26.151 1.00 88.19 145 ILE A C 1
ATOM 1141 O O . ILE A 1 145 ? 18.943 3.508 -26.760 1.00 88.19 145 ILE A O 1
ATOM 1145 N N . ALA A 1 146 ? 19.947 5.145 -25.612 1.00 87.38 146 ALA A N 1
ATOM 1146 C CA . ALA A 1 146 ? 18.808 6.059 -25.660 1.00 87.38 146 ALA A CA 1
ATOM 1147 C C . ALA A 1 146 ? 18.487 6.555 -27.084 1.00 87.38 146 ALA A C 1
ATOM 1149 O O . ALA A 1 146 ? 17.317 6.628 -27.461 1.00 87.38 146 ALA A O 1
ATOM 1150 N N . THR A 1 147 ? 19.499 6.863 -27.906 1.00 86.62 147 THR A N 1
ATOM 1151 C CA . THR A 1 147 ? 19.286 7.434 -29.251 1.00 86.62 147 THR A CA 1
ATOM 1152 C C . THR A 1 147 ? 18.465 6.524 -30.183 1.00 86.62 147 THR A C 1
ATOM 1154 O O . THR A 1 147 ? 17.513 7.020 -30.787 1.00 86.62 147 THR A O 1
ATOM 1157 N N . PRO A 1 148 ? 18.739 5.208 -30.299 1.00 87.00 148 PRO A N 1
ATOM 1158 C CA . PRO A 1 148 ? 17.893 4.302 -31.083 1.00 87.00 148 PRO A CA 1
ATOM 1159 C C . PRO A 1 148 ? 16.463 4.172 -30.539 1.00 87.00 148 PRO A C 1
ATOM 1161 O O . PRO A 1 148 ? 15.510 4.065 -31.310 1.00 87.00 148 PRO A O 1
ATOM 1164 N N . LEU A 1 149 ? 16.294 4.220 -29.214 1.00 88.31 149 LEU A N 1
ATOM 1165 C CA . LEU A 1 149 ? 14.993 4.080 -28.556 1.00 88.31 149 LEU A CA 1
ATOM 1166 C C . LEU A 1 149 ? 14.073 5.292 -28.774 1.00 88.31 149 LEU A C 1
ATOM 1168 O O . LEU A 1 149 ? 12.850 5.132 -28.789 1.00 88.31 149 LEU A O 1
ATOM 1172 N N . ALA A 1 150 ? 14.632 6.470 -29.064 1.00 86.00 150 ALA A N 1
ATOM 1173 C CA . ALA A 1 150 ? 13.854 7.655 -29.426 1.00 86.00 150 ALA A CA 1
ATOM 1174 C C . ALA A 1 150 ? 12.978 7.431 -30.677 1.00 86.00 150 ALA A C 1
ATOM 1176 O O . ALA A 1 150 ? 11.868 7.957 -30.759 1.00 86.00 150 ALA A O 1
ATOM 1177 N N . GLN A 1 151 ? 13.412 6.582 -31.621 1.00 84.06 151 GLN A N 1
ATOM 1178 C CA . GLN A 1 151 ? 12.612 6.208 -32.802 1.00 84.06 151 GLN A CA 1
ATOM 1179 C C . GLN A 1 151 ? 11.339 5.432 -32.432 1.00 84.06 151 GLN A C 1
ATOM 1181 O O . GLN A 1 151 ? 10.348 5.464 -33.158 1.00 84.06 151 GLN A O 1
ATOM 1186 N N . PHE A 1 152 ? 11.350 4.771 -31.275 1.00 83.75 152 PHE A N 1
ATOM 1187 C CA . PHE A 1 152 ? 10.218 4.042 -30.712 1.00 83.75 152 PHE A CA 1
ATOM 1188 C C . PHE A 1 152 ? 9.394 4.894 -29.738 1.00 83.75 152 PHE A C 1
ATOM 1190 O O . PHE A 1 152 ? 8.585 4.350 -28.990 1.00 83.75 152 PHE A O 1
ATOM 1197 N N . LYS A 1 153 ? 9.577 6.224 -29.763 1.00 83.06 153 LYS A N 1
ATOM 1198 C CA . LYS A 1 153 ? 8.939 7.188 -28.853 1.00 83.06 153 LYS A CA 1
ATOM 1199 C C . LYS A 1 153 ? 9.282 6.963 -27.378 1.00 83.06 153 LYS A C 1
ATOM 1201 O O . LYS A 1 153 ? 8.527 7.386 -26.516 1.00 83.06 153 LYS A O 1
ATOM 1206 N N . ILE A 1 154 ? 10.413 6.318 -27.093 1.00 82.81 154 ILE A N 1
ATOM 1207 C CA . ILE A 1 154 ? 10.954 6.206 -25.738 1.00 82.81 154 ILE A CA 1
ATOM 1208 C C . ILE A 1 154 ? 11.946 7.356 -25.579 1.00 82.81 154 ILE A C 1
ATOM 1210 O O . ILE A 1 154 ? 13.123 7.241 -25.920 1.00 82.81 154 ILE A O 1
ATOM 1214 N N . THR A 1 155 ? 11.434 8.499 -25.139 1.00 79.50 155 THR A N 1
ATOM 1215 C CA . THR A 1 155 ? 12.196 9.724 -24.879 1.00 79.50 155 THR A CA 1
ATOM 1216 C C . THR A 1 155 ? 12.278 10.001 -23.378 1.00 79.50 155 THR A C 1
ATOM 1218 O O . THR A 1 155 ? 11.468 9.464 -22.613 1.00 79.50 155 THR A O 1
ATOM 1221 N N . PRO A 1 156 ? 13.205 10.865 -22.929 1.00 71.44 156 PRO A N 1
ATOM 1222 C CA . PRO A 1 156 ? 13.253 11.294 -21.535 1.00 71.44 156 PRO A CA 1
ATOM 1223 C C . PRO A 1 156 ? 11.904 11.817 -21.027 1.00 71.44 156 PRO A C 1
ATOM 1225 O O . PRO A 1 156 ? 11.536 11.508 -19.900 1.00 71.44 156 PRO A O 1
ATOM 1228 N N . GLU A 1 157 ? 11.115 12.517 -21.857 1.00 72.62 157 GLU A N 1
ATOM 1229 C CA . GLU A 1 157 ? 9.787 12.988 -21.442 1.00 72.62 157 GLU A CA 1
ATOM 1230 C C . GLU A 1 157 ? 8.817 11.829 -21.176 1.00 72.62 157 GLU A C 1
ATOM 1232 O O . GLU A 1 157 ? 8.116 11.832 -20.168 1.00 72.62 157 GLU A O 1
ATOM 1237 N N . THR A 1 158 ? 8.800 10.810 -22.040 1.00 74.19 158 THR A N 1
ATOM 1238 C CA . THR A 1 158 ? 7.926 9.634 -21.860 1.00 74.19 158 THR A CA 1
ATOM 1239 C C . THR A 1 158 ? 8.353 8.731 -20.703 1.00 74.19 158 THR A C 1
ATOM 1241 O O . THR A 1 158 ? 7.517 8.039 -20.131 1.00 74.19 158 THR A O 1
ATOM 1244 N N . ILE A 1 159 ? 9.639 8.743 -20.340 1.00 70.88 159 ILE A N 1
ATOM 1245 C CA . ILE A 1 159 ? 10.165 8.010 -19.182 1.00 70.88 159 ILE A CA 1
ATOM 1246 C C . ILE A 1 159 ? 9.745 8.718 -17.892 1.00 70.88 159 ILE A C 1
ATOM 1248 O O . ILE A 1 159 ? 9.212 8.070 -16.998 1.00 70.88 159 ILE A O 1
ATOM 1252 N N . THR A 1 160 ? 9.894 10.043 -17.831 1.00 71.44 160 THR A N 1
ATOM 1253 C CA . THR A 1 160 ? 9.462 10.852 -16.681 1.00 71.44 160 THR A CA 1
ATOM 1254 C C . THR A 1 160 ? 7.943 10.862 -16.508 1.00 71.44 160 THR A C 1
ATOM 1256 O O . THR A 1 160 ? 7.469 10.996 -15.394 1.00 71.44 160 THR A O 1
ATOM 1259 N N . GLN A 1 161 ? 7.163 10.726 -17.586 1.00 71.00 161 GLN A N 1
ATOM 1260 C CA . GLN A 1 161 ? 5.703 10.574 -17.496 1.00 71.00 161 GLN A CA 1
ATOM 1261 C C . GLN A 1 161 ? 5.260 9.173 -17.067 1.00 71.00 161 GLN A C 1
ATOM 1263 O O . GLN A 1 161 ? 4.125 9.005 -16.628 1.00 71.00 161 GLN A O 1
ATOM 1268 N N . ALA A 1 162 ? 6.108 8.165 -17.274 1.00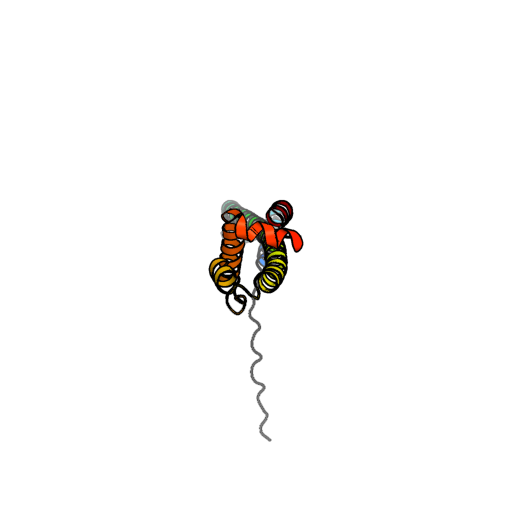 63.19 162 ALA A N 1
ATOM 1269 C CA . ALA A 1 162 ? 5.815 6.805 -16.856 1.00 63.19 162 ALA A CA 1
ATOM 1270 C C . ALA A 1 162 ? 6.080 6.606 -15.357 1.00 63.19 162 ALA A C 1
ATOM 1272 O O . ALA A 1 162 ? 5.357 5.817 -14.754 1.00 63.19 162 ALA A O 1
ATOM 1273 N N . GLN A 1 163 ? 7.105 7.281 -14.814 1.00 59.78 163 GLN A N 1
ATOM 1274 C CA . GLN A 1 163 ? 7.548 7.278 -13.409 1.00 59.78 163 GLN A CA 1
ATOM 1275 C C . GLN A 1 163 ? 6.688 8.174 -12.514 1.00 59.78 163 GLN A C 1
ATOM 1277 O O . GLN A 1 163 ? 6.489 7.772 -11.348 1.00 59.78 163 GLN A O 1
#

Mean predicted aligned error: 9.62 Å

Sequence (163 aa):
MTPENPTPKKRRSAYVSNEKALLNYDAIFTNVSTQPVIQNELAEYGYDDAKIAEGKTLADAARKAYNDNLRENAEVTAARKNFDQQAEQFLAAYAAHRKAAKVCFRRDPAVIKQLGIVGRDPDAFAPRLEEAENFYRIIALTPAIATPLAQFKITPETITQAQ

Secondary structure (DSSP, 8-state):
----PPPPPPPPP----HHHHHHHHHHHHHHHHH-HHHHHHHHHTT--HHHHHHHHHHHHHHHHHHHHHHHHHHHHHHHHHHHHHHHHHHHHHHHHHHHHHHHHTTT-HHHHHHTT--SSPPSSHHHHHHHHHHHHHHHHH-HHHHHHHHTTT--HHHHHHH-